Protein AF-A0A4R5L846-F1 (afdb_monomer_lite)

Foldseek 3Di:
DVVLLVVLVVLLLVLQLVLLLCQLQVNNQLSVLSNVLSVQLVVLSVQCVVVVDDPVSVVSNVVSVVCSVVSNVPRPPDDDNVSNPVSNVVCVVVVRDSPPRPDQDQLVVDDPPHPCSVVSVVVVD

Radius of gyration: 17.34 Å; chains: 1; bounding box: 32×32×49 Å

Sequence (125 aa):
MKGLNRQATGIALGLCRDAYGNLLSGQEARAFGYLRNAVQLLAALEESAESKGDIRAEKALEAALKEALEGADNLEPAFDHSLMAAARAKYEAMGITAKGVLPSIDPNDLPEDHPLRQIVADLTK

pLDDT: mean 87.72, std 9.98, range [53.34, 97.62]

Secondary structure (DSSP, 8-state):
-HHHHHHHHHHHHHHHHHHHHHHHTT-HHHHHHHHHHHHHHHHHHHHHHHTTS-HHHHHHHHHHHHHHHHHHHTPSSPP-GGGHHHHHHHHHTTT--STTTSPPPPGGGS-TT-THHHHHHHH--

Organism: NCBI:txid2546446

Structure (mmCIF, N/CA/C/O backbone):
data_AF-A0A4R5L846-F1
#
_entry.id   AF-A0A4R5L846-F1
#
loop_
_atom_site.group_PDB
_atom_site.id
_atom_site.type_symbol
_atom_site.label_atom_id
_atom_site.label_alt_id
_atom_site.label_comp_id
_atom_site.label_asym_id
_atom_site.label_entity_id
_atom_site.label_seq_id
_atom_site.pdbx_PDB_ins_code
_atom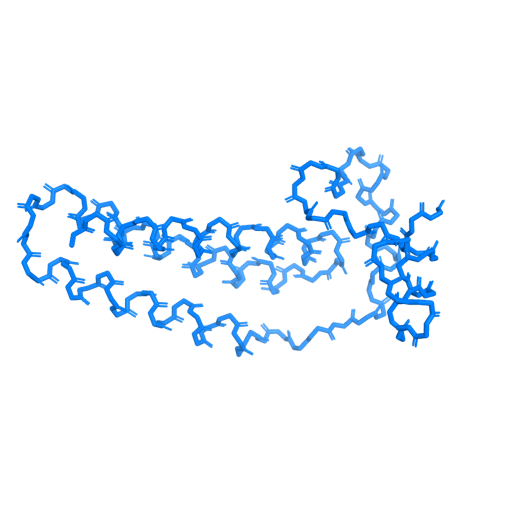_site.Cartn_x
_atom_site.Cartn_y
_atom_site.Cartn_z
_atom_site.occupancy
_atom_site.B_iso_or_equiv
_atom_site.auth_seq_id
_atom_site.auth_comp_id
_atom_site.auth_asym_id
_atom_site.auth_atom_id
_atom_site.pdbx_PDB_model_num
ATOM 1 N N . MET A 1 1 ? -17.095 1.888 15.010 1.00 58.19 1 MET A N 1
ATOM 2 C CA . MET A 1 1 ? -16.824 0.447 14.801 1.00 58.19 1 MET A CA 1
ATOM 3 C C . MET A 1 1 ? -16.822 0.022 13.331 1.00 58.19 1 MET A C 1
ATOM 5 O O . MET A 1 1 ? -15.763 0.092 12.731 1.00 58.19 1 MET A O 1
ATOM 9 N N . LYS A 1 2 ? -17.949 -0.334 12.679 1.00 64.62 2 LYS A N 1
ATOM 10 C CA . LYS A 1 2 ? -17.921 -0.852 11.279 1.00 64.62 2 LYS A CA 1
ATOM 11 C C . LYS A 1 2 ? -17.290 0.093 10.238 1.00 64.62 2 LYS A C 1
ATOM 13 O O . LYS A 1 2 ? -16.768 -0.382 9.235 1.00 64.62 2 LYS A O 1
ATOM 18 N N . GLY A 1 3 ? -17.357 1.409 10.459 1.00 83.94 3 GLY A N 1
ATOM 19 C CA . GLY A 1 3 ? -16.761 2.412 9.567 1.00 83.94 3 GLY A CA 1
ATOM 20 C C . GLY A 1 3 ? -15.231 2.409 9.587 1.00 83.94 3 GLY A C 1
ATOM 21 O O . GLY A 1 3 ? -14.623 2.356 8.523 1.00 83.94 3 GLY A O 1
ATOM 22 N N . LEU A 1 4 ? -14.628 2.381 10.781 1.00 88.25 4 LEU A N 1
ATOM 23 C CA . LEU A 1 4 ? -13.174 2.417 10.961 1.00 88.25 4 LEU A CA 1
ATOM 24 C C . LEU A 1 4 ? -12.508 1.167 10.372 1.00 88.25 4 LEU A C 1
ATOM 26 O O . LEU A 1 4 ? -11.596 1.281 9.563 1.00 88.25 4 LEU A O 1
ATOM 30 N N . ASN A 1 5 ? -13.040 -0.023 10.669 1.00 88.94 5 ASN A N 1
ATOM 31 C CA . ASN A 1 5 ? -12.496 -1.277 10.138 1.00 88.94 5 ASN A CA 1
ATOM 32 C C . ASN A 1 5 ? -12.585 -1.337 8.606 1.00 88.94 5 ASN A C 1
ATOM 34 O O . ASN A 1 5 ? -11.654 -1.787 7.936 1.00 88.94 5 ASN A O 1
ATOM 38 N N . ARG A 1 6 ? -13.689 -0.840 8.029 1.00 90.38 6 ARG A N 1
ATOM 39 C CA . ARG A 1 6 ? -13.842 -0.732 6.572 1.00 90.38 6 ARG A CA 1
ATOM 40 C C . ARG A 1 6 ? -12.825 0.241 5.977 1.00 90.38 6 ARG A C 1
ATOM 42 O O . ARG A 1 6 ? -12.240 -0.068 4.943 1.00 90.38 6 ARG A O 1
ATOM 49 N N . GLN A 1 7 ? -12.622 1.392 6.613 1.00 92.81 7 GLN A N 1
ATOM 50 C CA . GLN A 1 7 ? -11.642 2.379 6.170 1.00 92.81 7 GLN A CA 1
ATOM 51 C C . GLN A 1 7 ? -10.221 1.805 6.213 1.00 92.81 7 GLN A C 1
ATOM 53 O O . GLN A 1 7 ? -9.520 1.867 5.208 1.00 92.81 7 GLN A O 1
ATOM 58 N N . ALA A 1 8 ? -9.833 1.178 7.325 1.00 93.62 8 ALA A N 1
ATOM 59 C CA . ALA A 1 8 ? -8.538 0.524 7.480 1.00 93.62 8 ALA A CA 1
ATOM 60 C C . ALA A 1 8 ? -8.316 -0.571 6.425 1.00 93.62 8 ALA A C 1
ATOM 62 O O . ALA A 1 8 ? -7.258 -0.621 5.807 1.00 93.62 8 ALA A O 1
ATOM 63 N N . THR A 1 9 ? -9.339 -1.385 6.139 1.00 94.69 9 THR A N 1
ATOM 64 C CA . THR A 1 9 ? -9.286 -2.390 5.061 1.00 94.69 9 THR A CA 1
ATOM 65 C C . THR A 1 9 ? -9.036 -1.737 3.698 1.00 94.69 9 THR A C 1
ATOM 67 O O . THR A 1 9 ? -8.206 -2.208 2.924 1.00 94.69 9 THR A O 1
ATOM 70 N N . GLY A 1 10 ? -9.746 -0.644 3.397 1.00 93.69 10 GLY A N 1
ATOM 71 C CA . GLY A 1 10 ? -9.581 0.093 2.143 1.00 93.69 10 GLY A CA 1
ATOM 72 C C . GLY A 1 10 ? -8.185 0.698 1.993 1.00 93.69 10 GLY A C 1
ATOM 73 O O . GLY A 1 10 ? -7.586 0.581 0.927 1.00 93.69 10 GLY A O 1
ATOM 74 N N . ILE A 1 11 ? -7.650 1.283 3.067 1.00 94.88 11 ILE A N 1
ATOM 75 C CA . ILE A 1 11 ? -6.295 1.847 3.090 1.00 94.88 11 ILE A CA 1
ATOM 76 C C . ILE A 1 11 ? -5.251 0.740 2.940 1.00 94.88 11 ILE A C 1
ATOM 78 O O . ILE A 1 11 ? -4.384 0.855 2.084 1.00 94.88 11 ILE A O 1
ATOM 82 N N . ALA A 1 12 ? -5.359 -0.359 3.690 1.00 96.00 12 ALA A N 1
ATOM 83 C CA . ALA A 1 12 ? -4.440 -1.489 3.566 1.00 96.00 12 ALA A CA 1
ATOM 84 C C . ALA A 1 12 ? -4.421 -2.056 2.136 1.00 96.00 12 ALA A C 1
ATOM 86 O O . ALA A 1 12 ? -3.353 -2.326 1.592 1.00 96.00 12 ALA A O 1
ATOM 87 N N . LEU A 1 13 ? -5.589 -2.173 1.490 1.00 94.94 13 LEU A N 1
ATOM 88 C CA . LEU A 1 13 ? -5.672 -2.574 0.085 1.00 94.94 13 LEU A CA 1
ATOM 89 C C . LEU A 1 13 ? -4.991 -1.561 -0.848 1.00 94.94 13 LEU A C 1
ATOM 91 O O . LEU A 1 13 ? -4.311 -1.971 -1.788 1.00 94.94 13 LEU A O 1
ATOM 95 N N . GLY A 1 14 ? -5.162 -0.260 -0.596 1.00 93.62 14 GLY A N 1
ATOM 96 C CA . GLY A 1 14 ? -4.460 0.809 -1.310 1.00 93.62 14 GLY A CA 1
ATOM 97 C C . GLY A 1 14 ? -2.942 0.673 -1.198 1.00 93.62 14 GLY A C 1
ATOM 98 O O . GLY A 1 14 ? -2.269 0.559 -2.215 1.00 93.62 14 GLY A O 1
ATOM 99 N N . LEU A 1 15 ? -2.422 0.530 0.023 1.00 95.94 15 LEU A N 1
ATOM 100 C CA . LEU A 1 15 ? -0.992 0.345 0.286 1.00 95.94 15 LEU A CA 1
ATOM 101 C C . LEU A 1 15 ? -0.435 -0.908 -0.409 1.00 95.94 15 LEU A C 1
ATOM 103 O O . LEU A 1 15 ? 0.646 -0.865 -0.988 1.00 95.94 15 LEU A O 1
ATOM 107 N N . CYS A 1 16 ? -1.173 -2.022 -0.421 1.00 96.38 16 CYS A N 1
ATOM 108 C CA . CYS A 1 16 ? -0.769 -3.221 -1.163 1.00 96.38 16 CYS A CA 1
ATOM 109 C C . CYS A 1 16 ? -0.708 -2.985 -2.682 1.00 96.38 16 CYS A C 1
ATOM 111 O O . CYS A 1 16 ? 0.177 -3.520 -3.353 1.00 96.38 16 CYS A O 1
ATOM 113 N N . ARG A 1 17 ? -1.624 -2.183 -3.240 1.00 94.81 17 ARG A N 1
ATOM 114 C CA . ARG A 1 17 ? -1.578 -1.786 -4.656 1.00 94.81 17 ARG A CA 1
ATOM 115 C C . ARG A 1 17 ? -0.387 -0.880 -4.934 1.00 94.81 17 ARG A C 1
ATOM 117 O O . ARG A 1 17 ? 0.331 -1.125 -5.899 1.00 94.81 17 ARG A O 1
ATOM 124 N N . ASP A 1 18 ? -0.129 0.098 -4.076 1.00 93.94 18 ASP A N 1
ATOM 125 C CA . ASP A 1 18 ? 1.026 0.983 -4.215 1.00 93.94 18 ASP A CA 1
ATOM 126 C C . ASP A 1 18 ? 2.333 0.197 -4.122 1.00 93.94 18 ASP A C 1
ATOM 128 O O . ASP A 1 18 ? 3.230 0.391 -4.943 1.00 93.94 18 ASP A O 1
ATOM 132 N N . ALA A 1 19 ? 2.420 -0.766 -3.202 1.00 95.94 19 ALA A N 1
ATOM 133 C CA . ALA A 1 19 ? 3.545 -1.684 -3.125 1.00 95.94 19 ALA A CA 1
ATOM 134 C C . ALA A 1 19 ? 3.750 -2.450 -4.435 1.00 95.94 19 ALA A C 1
ATOM 136 O O . ALA A 1 19 ? 4.863 -2.508 -4.956 1.00 95.94 19 ALA A O 1
ATOM 137 N N . TYR A 1 20 ? 2.672 -3.001 -4.993 1.00 94.62 20 TYR A N 1
ATOM 138 C CA . TYR A 1 20 ? 2.719 -3.728 -6.255 1.00 94.62 20 TYR A CA 1
ATOM 139 C C . TYR A 1 20 ? 3.175 -2.836 -7.420 1.00 94.62 20 TYR A C 1
ATOM 141 O O . TYR A 1 20 ? 4.045 -3.228 -8.196 1.00 94.62 20 TYR A O 1
ATOM 149 N N . GLY A 1 21 ? 2.648 -1.613 -7.521 1.00 92.88 21 GLY A N 1
ATOM 150 C CA . GLY A 1 21 ? 3.049 -0.648 -8.547 1.00 92.88 21 GLY A CA 1
ATOM 151 C C . GLY A 1 21 ? 4.505 -0.199 -8.417 1.00 92.88 21 GLY A C 1
ATOM 152 O O . GLY A 1 21 ? 5.219 -0.119 -9.418 1.00 92.88 21 GLY A O 1
ATOM 153 N N . ASN A 1 22 ? 4.975 0.025 -7.188 1.00 94.38 22 ASN A N 1
ATOM 154 C CA . ASN A 1 22 ? 6.374 0.348 -6.917 1.00 94.38 22 ASN A CA 1
ATOM 155 C C . ASN A 1 22 ? 7.289 -0.828 -7.283 1.00 94.38 22 ASN A C 1
ATOM 157 O O . ASN A 1 22 ? 8.303 -0.617 -7.942 1.00 94.38 22 ASN A O 1
ATOM 161 N N . LEU A 1 23 ? 6.903 -2.066 -6.961 1.00 94.69 23 LEU A N 1
ATOM 162 C CA . LEU A 1 23 ? 7.661 -3.252 -7.356 1.00 94.69 23 LEU A CA 1
ATOM 163 C C . LEU A 1 23 ? 7.783 -3.350 -8.882 1.00 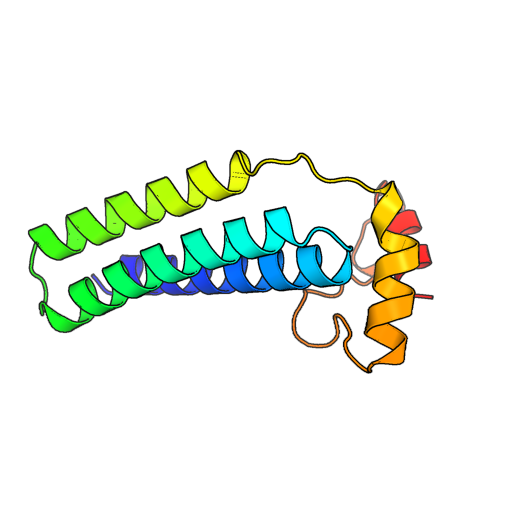94.69 23 LEU A C 1
ATOM 165 O O . LEU A 1 23 ? 8.893 -3.461 -9.393 1.00 94.69 23 LEU A O 1
ATOM 169 N N . LEU A 1 24 ? 6.666 -3.221 -9.608 1.00 92.88 24 LEU A N 1
ATOM 170 C CA . LEU A 1 24 ? 6.657 -3.216 -11.078 1.00 92.88 24 LEU A CA 1
ATOM 171 C C . LEU A 1 24 ? 7.503 -2.091 -11.691 1.00 92.88 24 LEU A C 1
ATOM 173 O O . LEU A 1 24 ? 7.973 -2.220 -12.819 1.00 92.88 24 LEU A O 1
ATOM 177 N N . SER A 1 25 ? 7.710 -1.009 -10.943 1.00 91.19 25 SER A N 1
ATOM 178 C CA . SER A 1 25 ? 8.485 0.163 -11.355 1.00 91.19 25 SER A CA 1
ATOM 179 C C . SER A 1 25 ? 9.958 0.110 -10.928 1.00 91.19 25 SER A C 1
ATOM 181 O O . SER A 1 25 ? 10.679 1.077 -11.158 1.00 91.19 25 SER A O 1
ATOM 183 N N . GLY A 1 26 ? 10.411 -0.986 -10.304 1.00 93.06 26 GLY A N 1
ATOM 184 C CA . GLY A 1 26 ? 11.796 -1.135 -9.831 1.00 93.06 26 GLY A CA 1
ATOM 185 C C . GLY A 1 26 ? 12.101 -0.324 -8.573 1.00 93.06 26 GLY A C 1
ATOM 186 O O . GLY A 1 26 ? 13.231 0.095 -8.363 1.00 93.06 26 GLY A O 1
ATOM 187 N N . GLN A 1 27 ? 11.073 -0.043 -7.773 1.00 94.88 27 GLN A N 1
ATOM 188 C CA . GLN A 1 27 ? 11.150 0.718 -6.531 1.00 94.88 27 GLN A CA 1
ATOM 189 C C . GLN A 1 27 ? 11.019 -0.221 -5.327 1.00 94.88 27 GLN A C 1
ATOM 191 O O . GLN A 1 27 ? 10.149 -0.034 -4.475 1.00 94.88 27 GLN A O 1
ATOM 196 N N . GLU A 1 28 ? 11.842 -1.272 -5.256 1.00 95.06 28 GLU A N 1
ATOM 197 C CA . GLU A 1 28 ? 11.710 -2.335 -4.250 1.00 95.06 28 GLU A CA 1
ATOM 198 C C . GLU A 1 28 ? 11.689 -1.788 -2.814 1.00 95.06 28 GLU A C 1
ATOM 200 O O . GLU A 1 28 ? 10.858 -2.201 -2.006 1.00 95.06 28 GLU A O 1
ATOM 205 N N . ALA A 1 29 ? 12.553 -0.818 -2.497 1.00 94.81 29 ALA A N 1
ATOM 206 C CA . ALA A 1 29 ? 12.601 -0.202 -1.169 1.00 94.81 29 ALA A CA 1
ATOM 207 C C . ALA A 1 29 ? 11.273 0.482 -0.799 1.00 94.81 29 ALA A C 1
ATOM 209 O O . ALA A 1 29 ? 10.741 0.258 0.291 1.00 94.81 29 ALA A O 1
ATOM 210 N N . ARG A 1 30 ? 10.688 1.245 -1.734 1.00 95.88 30 ARG A N 1
ATOM 211 C CA . ARG A 1 30 ? 9.371 1.870 -1.545 1.00 95.88 30 ARG A CA 1
ATOM 212 C C . ARG A 1 30 ? 8.276 0.816 -1.422 1.00 95.88 30 ARG A C 1
ATOM 214 O O . ARG A 1 30 ? 7.424 0.925 -0.545 1.00 95.88 30 ARG A O 1
ATOM 221 N N . ALA A 1 31 ? 8.319 -0.228 -2.253 1.00 96.25 31 ALA A N 1
ATOM 222 C CA . ALA A 1 31 ? 7.356 -1.323 -2.206 1.00 96.25 31 ALA A CA 1
ATOM 223 C C . ALA A 1 31 ? 7.330 -2.006 -0.830 1.00 96.25 31 ALA A C 1
ATOM 225 O O . ALA A 1 31 ? 6.258 -2.214 -0.263 1.00 96.25 31 ALA A O 1
ATOM 226 N N . PHE A 1 32 ? 8.501 -2.284 -0.249 1.00 96.62 32 PHE A N 1
ATOM 227 C CA . PHE A 1 32 ? 8.592 -2.819 1.109 1.00 96.62 32 PHE A CA 1
ATOM 228 C C . PHE A 1 32 ? 8.093 -1.840 2.172 1.00 96.62 32 PHE A C 1
ATOM 230 O O . PHE A 1 32 ? 7.462 -2.273 3.134 1.00 96.62 32 PHE A O 1
ATOM 237 N N . GLY A 1 33 ? 8.319 -0.538 1.994 1.00 96.19 33 GLY A N 1
ATOM 238 C CA . GLY A 1 33 ? 7.763 0.495 2.868 1.00 96.19 33 GLY A CA 1
ATOM 239 C C . GLY A 1 33 ? 6.231 0.479 2.904 1.00 96.19 33 GLY A C 1
ATOM 240 O O . GLY A 1 33 ? 5.639 0.404 3.980 1.00 96.19 33 GLY A O 1
ATOM 241 N N . TYR A 1 34 ? 5.587 0.442 1.734 1.00 97.00 34 TYR A N 1
ATOM 242 C CA . TYR A 1 34 ? 4.131 0.311 1.634 1.00 97.00 34 TYR A CA 1
ATOM 243 C C . TYR A 1 34 ? 3.618 -0.996 2.259 1.00 97.00 34 TYR A C 1
ATOM 245 O O . TYR A 1 34 ? 2.649 -0.969 3.020 1.00 97.00 34 TYR A O 1
ATOM 253 N N . LEU A 1 35 ? 4.283 -2.133 2.005 1.00 97.62 35 LEU A N 1
ATOM 254 C CA . LEU A 1 35 ? 3.907 -3.418 2.612 1.00 97.62 35 LEU A CA 1
ATOM 255 C C . LEU A 1 35 ? 4.043 -3.400 4.134 1.00 97.62 35 LEU A C 1
ATOM 257 O O . LEU A 1 35 ? 3.163 -3.909 4.822 1.00 97.62 35 LEU A O 1
ATOM 261 N N . ARG A 1 36 ? 5.111 -2.802 4.674 1.00 96.75 36 ARG A N 1
ATOM 262 C CA . ARG A 1 36 ? 5.293 -2.656 6.122 1.00 96.75 36 ARG A CA 1
ATOM 263 C C . ARG A 1 36 ? 4.116 -1.901 6.740 1.00 96.75 36 ARG A C 1
ATOM 265 O O . ARG A 1 36 ? 3.535 -2.395 7.705 1.00 96.75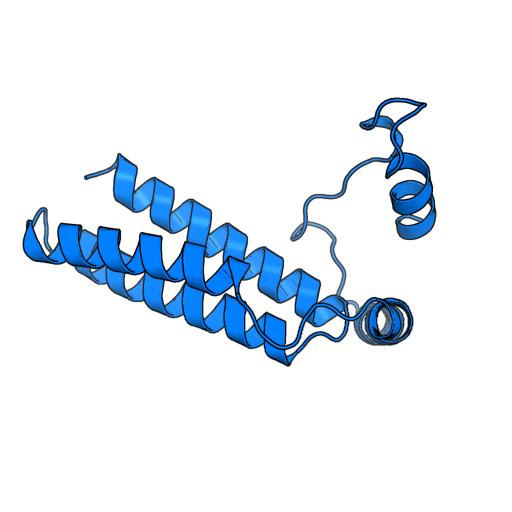 36 ARG A O 1
ATOM 272 N N . ASN A 1 37 ? 3.744 -0.757 6.166 1.00 96.38 37 ASN A N 1
ATOM 273 C CA . ASN A 1 37 ? 2.625 0.049 6.658 1.00 96.38 37 ASN A CA 1
ATOM 274 C C . ASN A 1 37 ? 1.299 -0.725 6.559 1.00 96.38 37 ASN A C 1
ATOM 276 O O . ASN A 1 37 ? 0.501 -0.712 7.496 1.00 96.38 37 ASN A O 1
ATOM 280 N N . ALA A 1 38 ? 1.085 -1.461 5.461 1.00 97.06 38 ALA A N 1
ATOM 281 C CA . ALA A 1 38 ? -0.096 -2.304 5.284 1.00 97.06 38 ALA A CA 1
ATOM 282 C C . ALA A 1 38 ? -0.182 -3.406 6.352 1.00 97.06 38 ALA A C 1
ATOM 284 O O . ALA A 1 38 ? -1.237 -3.596 6.951 1.00 97.06 38 ALA A O 1
ATOM 285 N N . VAL A 1 39 ? 0.925 -4.104 6.627 1.00 97.06 39 VAL A N 1
ATOM 286 C CA . VAL A 1 39 ? 0.987 -5.170 7.640 1.00 97.06 39 VAL A CA 1
ATOM 287 C C . VAL A 1 39 ? 0.700 -4.621 9.037 1.00 97.06 39 VAL A C 1
ATOM 289 O O . VAL A 1 39 ? -0.084 -5.220 9.769 1.00 97.06 39 VAL A O 1
ATOM 292 N N . GLN A 1 40 ? 1.278 -3.473 9.401 1.00 96.06 40 GLN A N 1
ATOM 293 C CA . GLN A 1 40 ? 1.023 -2.841 10.702 1.00 96.06 40 GLN A CA 1
ATOM 294 C C . GLN A 1 40 ? -0.451 -2.449 10.867 1.00 96.06 40 GLN A C 1
ATOM 296 O O . GLN A 1 40 ? -1.051 -2.723 11.906 1.00 96.06 40 GLN A O 1
ATOM 301 N N . LEU A 1 41 ? -1.055 -1.870 9.826 1.00 97.12 41 LEU A N 1
ATOM 302 C CA . LEU A 1 41 ? -2.469 -1.509 9.839 1.00 97.12 41 LEU A CA 1
ATOM 303 C C . LEU A 1 41 ? -3.382 -2.740 9.924 1.00 97.12 41 LEU A C 1
ATOM 305 O O . LEU A 1 41 ? -4.364 -2.724 10.663 1.00 97.12 41 LEU A O 1
ATOM 309 N N . LEU A 1 42 ? -3.064 -3.809 9.188 1.00 96.81 42 LEU A N 1
ATOM 310 C CA . LEU A 1 42 ? -3.830 -5.057 9.216 1.00 96.81 42 LEU A CA 1
ATOM 311 C C . LEU A 1 42 ? -3.750 -5.754 10.579 1.00 96.81 42 LEU A C 1
ATOM 313 O O . LEU A 1 42 ? -4.770 -6.250 11.045 1.00 96.81 42 LEU A O 1
ATOM 317 N N . ALA A 1 43 ? -2.592 -5.733 11.241 1.00 96.31 43 ALA A N 1
ATOM 318 C CA . ALA A 1 43 ? -2.447 -6.280 12.589 1.00 96.31 43 ALA A CA 1
ATOM 319 C C . ALA A 1 43 ? -3.318 -5.521 13.609 1.00 96.31 43 ALA A C 1
ATOM 321 O O . ALA A 1 43 ? -4.061 -6.134 14.372 1.00 96.31 43 ALA A O 1
ATOM 322 N N . ALA A 1 44 ? -3.304 -4.183 13.574 1.00 95.25 44 ALA A N 1
ATOM 323 C CA . ALA A 1 44 ? -4.166 -3.371 14.438 1.00 95.25 44 ALA A CA 1
ATOM 324 C C . ALA A 1 44 ? -5.663 -3.560 14.115 1.00 95.25 44 ALA A C 1
ATOM 326 O O . ALA A 1 44 ? -6.520 -3.514 15.001 1.00 95.25 44 ALA A O 1
ATOM 327 N N . LEU A 1 45 ? -5.992 -3.782 12.838 1.00 94.69 45 LEU A N 1
ATOM 328 C CA . LEU A 1 45 ? -7.352 -4.070 12.391 1.00 94.69 45 LEU A CA 1
ATOM 329 C C . LEU A 1 45 ? -7.854 -5.413 12.931 1.00 94.69 45 LEU A C 1
ATOM 331 O O . LEU A 1 45 ? -9.002 -5.491 13.369 1.00 94.69 45 LEU A O 1
ATOM 335 N N . GLU A 1 46 ? -7.016 -6.448 12.887 1.00 94.44 46 GLU A N 1
ATOM 336 C CA . GLU A 1 46 ? -7.316 -7.776 13.426 1.00 94.44 46 GLU A CA 1
ATOM 337 C C . GLU A 1 46 ? -7.597 -7.694 14.931 1.00 94.44 46 GLU A C 1
ATOM 339 O O . GLU A 1 46 ? -8.681 -8.078 15.372 1.00 94.44 46 GLU A O 1
ATOM 344 N N . GLU A 1 47 ? -6.709 -7.052 15.698 1.00 93.19 47 GLU A N 1
ATOM 345 C CA . GLU A 1 47 ? -6.888 -6.849 17.141 1.00 93.19 47 GLU A CA 1
ATOM 346 C C . GLU A 1 47 ? -8.182 -6.077 17.461 1.00 93.19 47 GLU A C 1
ATOM 348 O O . GLU A 1 47 ? -8.979 -6.477 18.318 1.00 93.19 47 GLU A O 1
ATOM 353 N N . SER A 1 48 ? -8.459 -4.996 16.723 1.00 92.56 48 SER A N 1
ATOM 354 C CA . SER A 1 48 ? -9.703 -4.237 16.878 1.00 92.56 48 SER A CA 1
ATOM 355 C C . SER A 1 48 ? -10.941 -5.085 16.566 1.00 92.56 48 SER A C 1
ATOM 357 O O . SER A 1 48 ? -11.926 -5.025 17.307 1.00 92.56 48 SER A O 1
ATOM 359 N N . ALA A 1 49 ? -10.906 -5.909 15.514 1.00 90.69 49 ALA A N 1
ATOM 360 C CA . ALA A 1 49 ? -12.021 -6.773 15.134 1.00 90.69 49 ALA A CA 1
ATOM 361 C C . ALA A 1 49 ? -12.309 -7.865 16.179 1.00 90.69 49 ALA A C 1
ATOM 363 O O . ALA A 1 49 ? -13.478 -8.152 16.456 1.00 90.69 49 ALA A O 1
ATOM 364 N N . GLU A 1 50 ? -11.272 -8.442 16.785 1.00 92.38 50 GLU A N 1
ATOM 365 C CA . GLU A 1 50 ? -11.398 -9.497 17.795 1.00 92.38 50 GLU A CA 1
ATOM 366 C C . GLU A 1 50 ? -11.834 -8.972 19.170 1.00 92.38 50 GLU A C 1
ATOM 368 O O . GLU A 1 50 ? -12.528 -9.668 19.916 1.00 92.38 50 GLU A O 1
ATOM 373 N N . SER A 1 51 ? -11.505 -7.717 19.486 1.00 88.62 51 SER A N 1
ATOM 374 C CA . SER A 1 51 ? -11.758 -7.104 20.797 1.00 88.62 51 SER A CA 1
ATOM 375 C C . SER A 1 51 ? -13.232 -6.795 21.124 1.00 88.62 51 SER A C 1
ATOM 377 O O . SER A 1 51 ? -13.541 -6.367 22.235 1.00 88.62 51 SER A O 1
ATOM 379 N N . LYS A 1 52 ? -14.172 -7.017 20.189 1.00 83.88 52 LYS A N 1
ATOM 380 C CA . LYS A 1 52 ? -15.629 -6.800 20.363 1.00 83.88 52 LYS A CA 1
ATOM 381 C C . LYS A 1 52 ? -16.017 -5.394 20.870 1.00 83.88 52 LYS A C 1
ATOM 383 O O . LYS A 1 52 ? -17.024 -5.252 21.564 1.00 83.88 52 LYS A O 1
ATOM 388 N N . GLY A 1 53 ? -15.271 -4.361 20.471 1.00 78.44 53 GLY A N 1
ATOM 389 C CA . GLY A 1 53 ? -15.549 -2.960 20.823 1.00 78.44 53 GLY A CA 1
ATOM 390 C C . GLY A 1 53 ? -14.747 -2.433 22.015 1.00 78.44 53 GLY A C 1
ATOM 391 O O . GLY A 1 53 ? -15.209 -1.528 22.712 1.00 78.44 53 GLY A O 1
ATOM 392 N N . ASP A 1 54 ? -13.566 -3.002 22.281 1.00 90.25 54 ASP A N 1
ATOM 393 C CA . ASP A 1 54 ? -12.621 -2.411 23.227 1.00 90.25 54 ASP A CA 1
ATOM 394 C C . ASP A 1 54 ? -12.100 -1.073 22.680 1.00 90.25 54 ASP A C 1
ATOM 396 O O . ASP A 1 54 ? -11.410 -1.002 21.660 1.00 90.25 54 ASP A O 1
ATOM 400 N N . ILE A 1 55 ? -12.391 0.003 23.410 1.00 89.94 55 ILE A N 1
ATOM 401 C CA . ILE A 1 55 ? -11.988 1.372 23.073 1.00 89.94 55 ILE A CA 1
ATOM 402 C C . ILE A 1 55 ? -10.462 1.499 22.930 1.00 89.94 55 ILE A C 1
ATOM 404 O O . ILE A 1 55 ? -9.983 2.328 22.156 1.00 89.94 55 ILE A O 1
ATOM 408 N N . ARG A 1 56 ? -9.670 0.716 23.674 1.00 92.44 56 ARG A N 1
ATOM 409 C CA . ARG A 1 56 ? -8.204 0.749 23.566 1.00 92.44 56 ARG A CA 1
ATOM 410 C C . ARG A 1 56 ? -7.739 0.206 22.220 1.00 92.44 56 ARG A C 1
ATOM 412 O O . ARG A 1 56 ? -6.905 0.847 21.586 1.00 92.44 56 ARG A O 1
ATOM 419 N N . ALA A 1 57 ? -8.312 -0.910 21.776 1.00 92.31 57 ALA A N 1
ATOM 420 C CA . ALA A 1 57 ? -8.002 -1.502 20.478 1.00 92.31 57 ALA A CA 1
ATOM 421 C C . ALA A 1 57 ? -8.472 -0.600 19.323 1.00 92.31 57 ALA A C 1
ATOM 423 O O . ALA A 1 57 ? -7.773 -0.443 18.327 1.00 92.31 57 ALA A O 1
ATOM 424 N N . GLU A 1 58 ? -9.614 0.079 19.476 1.00 91.06 58 GLU A N 1
ATOM 425 C CA . GLU A 1 58 ? -10.072 1.076 18.497 1.00 91.06 58 GLU A CA 1
ATOM 426 C C . GLU A 1 58 ? -9.110 2.264 18.375 1.00 91.06 58 GLU A C 1
ATOM 428 O O . GLU A 1 58 ? -8.754 2.654 17.265 1.00 91.06 58 GLU A O 1
ATOM 433 N N . LYS A 1 59 ? -8.624 2.806 19.498 1.00 93.88 59 LYS A N 1
ATOM 434 C CA . LYS A 1 59 ? -7.626 3.888 19.480 1.00 93.88 59 LYS A CA 1
ATOM 435 C C . LYS A 1 59 ? -6.295 3.451 18.875 1.00 93.88 59 LYS A C 1
ATOM 437 O O . LYS A 1 59 ? -5.652 4.246 18.194 1.00 93.88 59 LYS A O 1
ATOM 442 N N . ALA A 1 60 ? -5.881 2.208 19.117 1.00 94.50 60 ALA A N 1
ATOM 443 C CA . ALA A 1 60 ? -4.693 1.643 18.487 1.00 94.50 60 ALA A CA 1
ATOM 444 C C . ALA A 1 60 ? -4.866 1.554 16.961 1.00 94.50 60 ALA A C 1
ATOM 446 O O . ALA A 1 60 ? -3.963 1.945 16.223 1.00 94.50 60 ALA A O 1
ATOM 447 N N . LEU A 1 61 ? -6.046 1.140 16.484 1.00 95.69 61 LEU A N 1
ATOM 448 C CA . LEU A 1 61 ? -6.370 1.133 15.057 1.00 95.69 61 LEU A CA 1
ATOM 449 C C . LEU A 1 61 ? -6.380 2.544 14.450 1.00 95.69 61 LEU A C 1
ATOM 451 O O . LEU A 1 61 ? -5.842 2.740 13.364 1.00 95.69 61 LEU A O 1
ATOM 455 N N . GLU A 1 62 ? -6.948 3.540 15.135 1.00 95.50 62 GLU A N 1
ATOM 456 C CA . GLU A 1 62 ? -6.908 4.938 14.677 1.00 95.50 62 GLU A CA 1
ATOM 457 C C . GLU A 1 62 ? -5.470 5.467 14.560 1.00 95.50 62 GLU A C 1
ATOM 459 O O . GLU A 1 62 ? -5.131 6.116 13.567 1.00 95.50 62 GLU A O 1
ATOM 464 N N . ALA A 1 63 ? -4.615 5.161 15.540 1.00 95.75 63 ALA A N 1
ATOM 465 C CA . ALA A 1 63 ? -3.205 5.539 15.512 1.00 95.75 63 ALA A CA 1
ATOM 466 C C . ALA A 1 63 ? -2.462 4.857 14.354 1.00 95.75 63 ALA A C 1
ATOM 468 O O . ALA A 1 63 ? -1.809 5.541 13.568 1.00 95.75 63 ALA A O 1
ATOM 469 N N . ALA A 1 64 ? -2.636 3.542 14.186 1.00 96.31 64 ALA A N 1
ATOM 470 C CA . ALA A 1 64 ? -2.032 2.790 13.088 1.00 96.31 64 ALA A CA 1
ATOM 471 C C . ALA A 1 64 ? -2.494 3.298 11.714 1.00 96.31 64 ALA A C 1
ATOM 473 O O . ALA A 1 64 ? -1.703 3.367 10.777 1.00 96.31 64 ALA A O 1
ATOM 474 N N . LEU A 1 65 ? -3.763 3.694 11.583 1.00 95.38 65 LEU A N 1
ATOM 475 C CA . LEU A 1 65 ? -4.297 4.274 10.352 1.00 95.38 65 LEU A CA 1
ATOM 476 C C . LEU A 1 65 ? -3.622 5.608 10.027 1.00 95.38 65 LEU A C 1
ATOM 478 O O . LEU A 1 65 ? -3.235 5.834 8.882 1.00 95.38 65 LEU A O 1
ATOM 482 N N . LYS A 1 66 ? -3.458 6.475 11.030 1.00 95.00 66 LYS A N 1
ATOM 483 C CA . LYS A 1 66 ? -2.758 7.750 10.867 1.00 95.00 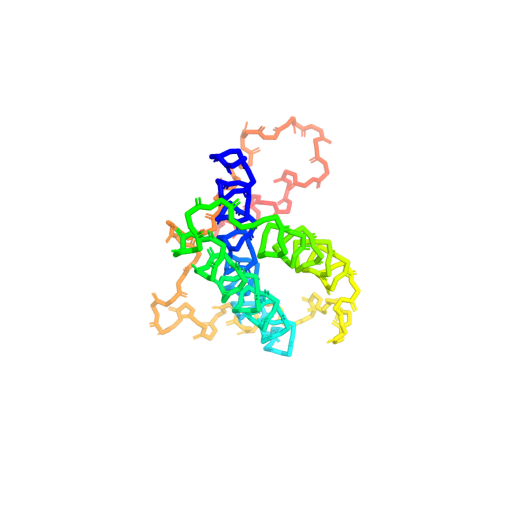66 LYS A CA 1
ATOM 484 C C . LYS A 1 66 ? -1.293 7.537 10.478 1.00 95.00 66 LYS A C 1
ATOM 486 O O . LYS A 1 66 ? -0.839 8.128 9.504 1.00 95.00 66 LYS A O 1
ATOM 491 N N . GLU A 1 67 ? -0.587 6.660 11.187 1.00 94.31 67 GLU A N 1
ATOM 492 C CA . GLU A 1 67 ? 0.811 6.327 10.895 1.00 94.31 67 GLU A CA 1
ATOM 493 C C . GLU A 1 67 ? 0.982 5.716 9.502 1.00 94.31 67 GLU A C 1
ATOM 495 O O . GLU A 1 67 ? 1.939 6.038 8.806 1.00 94.31 67 GLU A O 1
ATOM 500 N N . ALA A 1 68 ? 0.050 4.871 9.057 1.00 94.00 68 ALA A N 1
ATOM 501 C CA . ALA A 1 68 ? 0.109 4.269 7.730 1.00 94.00 68 ALA A CA 1
ATOM 502 C C . ALA A 1 68 ? -0.020 5.313 6.608 1.00 94.00 68 ALA A C 1
ATOM 504 O O . ALA A 1 68 ? 0.673 5.202 5.595 1.00 94.00 68 ALA A O 1
ATOM 505 N N . LEU A 1 69 ? -0.875 6.327 6.793 1.00 91.81 69 LEU A N 1
ATOM 506 C CA . LEU A 1 69 ? -1.034 7.438 5.850 1.00 91.81 69 LEU A CA 1
ATOM 507 C C . LEU A 1 69 ? 0.200 8.348 5.845 1.00 91.81 69 LEU A C 1
ATOM 509 O O . LEU A 1 69 ? 0.787 8.579 4.793 1.00 91.81 69 LEU A O 1
ATOM 513 N N . GLU A 1 70 ? 0.651 8.792 7.020 1.00 92.94 70 GLU A N 1
ATOM 514 C CA . GLU A 1 70 ? 1.849 9.637 7.140 1.00 92.94 70 GLU A CA 1
ATOM 515 C C . GLU A 1 70 ? 3.108 8.912 6.644 1.00 92.94 70 GLU A C 1
ATOM 517 O O . GLU A 1 70 ? 3.971 9.503 5.994 1.00 92.94 70 GLU A O 1
ATOM 522 N N . GLY A 1 71 ? 3.209 7.614 6.924 1.00 88.56 71 GLY A N 1
ATOM 523 C CA . GLY A 1 71 ? 4.308 6.771 6.484 1.00 88.56 71 GLY A CA 1
ATOM 524 C C . GLY A 1 71 ? 4.334 6.584 4.972 1.00 88.56 71 GLY A C 1
ATOM 525 O O . GLY A 1 71 ? 5.421 6.513 4.413 1.00 8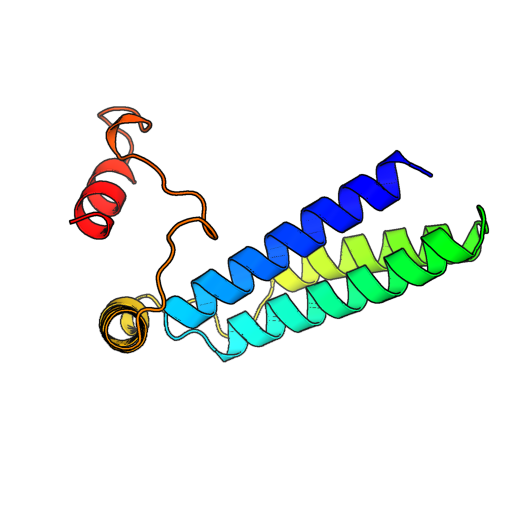8.56 71 GLY A O 1
ATOM 526 N N . ALA A 1 72 ? 3.173 6.515 4.312 1.00 86.56 72 ALA A N 1
ATOM 527 C CA . ALA A 1 72 ? 3.067 6.399 2.857 1.00 86.56 72 ALA A CA 1
ATOM 528 C C . ALA A 1 72 ? 3.530 7.672 2.129 1.00 86.56 72 ALA A C 1
ATOM 530 O O . ALA A 1 72 ? 4.233 7.574 1.120 1.00 86.56 72 ALA A O 1
ATOM 531 N N . ASP A 1 73 ? 3.184 8.846 2.663 1.00 85.88 73 ASP A N 1
ATOM 532 C CA . ASP A 1 73 ? 3.544 10.145 2.079 1.00 85.88 73 ASP A CA 1
ATOM 533 C C . ASP A 1 73 ? 5.048 10.442 2.175 1.00 85.88 73 ASP A C 1
ATOM 535 O O . ASP A 1 73 ? 5.608 11.125 1.318 1.00 85.88 73 ASP A O 1
ATOM 539 N N . ASN A 1 74 ? 5.719 9.893 3.191 1.00 88.62 74 ASN A N 1
ATOM 540 C CA . ASN A 1 74 ? 7.125 10.170 3.498 1.00 88.62 74 ASN A CA 1
ATOM 541 C C . ASN A 1 74 ? 8.057 8.984 3.203 1.00 88.62 74 ASN A C 1
ATOM 543 O O . ASN A 1 74 ? 9.113 8.848 3.824 1.00 88.62 74 ASN A O 1
ATOM 547 N N . LEU A 1 75 ? 7.666 8.085 2.292 1.00 91.00 75 LEU A N 1
ATOM 548 C CA . LEU A 1 75 ? 8.511 6.946 1.940 1.00 91.00 75 LEU A CA 1
ATOM 549 C C . LEU A 1 75 ? 9.797 7.392 1.250 1.00 91.00 75 LEU A C 1
ATOM 551 O O . LEU A 1 75 ? 9.763 7.996 0.177 1.00 91.00 75 LEU A O 1
ATOM 555 N N . GLU A 1 76 ? 10.912 6.965 1.833 1.00 89.31 76 GLU A N 1
ATOM 556 C CA . GLU A 1 76 ? 12.246 7.052 1.255 1.00 89.31 76 GLU A CA 1
ATOM 557 C C . GLU A 1 76 ? 12.693 5.680 0.712 1.00 89.31 76 GLU A C 1
ATOM 559 O O . GLU A 1 76 ? 12.364 4.644 1.303 1.00 89.31 76 GLU A O 1
ATOM 564 N N . PRO A 1 77 ? 13.462 5.634 -0.390 1.00 92.00 77 PRO A N 1
ATOM 565 C CA . PRO A 1 77 ? 13.880 6.773 -1.207 1.00 92.00 77 PRO A CA 1
ATOM 566 C C . PRO A 1 77 ? 12.709 7.395 -1.983 1.00 92.00 77 PRO A C 1
ATOM 568 O O . PRO A 1 77 ? 11.694 6.734 -2.237 1.00 92.00 77 PRO A O 1
ATOM 571 N N . ALA A 1 78 ? 12.858 8.656 -2.391 1.00 91.00 78 ALA A N 1
ATOM 572 C CA . ALA A 1 78 ? 11.961 9.295 -3.352 1.00 91.00 78 ALA A CA 1
ATOM 573 C C . ALA A 1 78 ? 11.791 8.448 -4.631 1.00 91.00 78 ALA A C 1
ATOM 575 O O . ALA A 1 78 ? 12.669 7.677 -5.018 1.00 91.00 78 ALA A O 1
ATOM 576 N N . PHE A 1 79 ? 10.636 8.582 -5.286 1.00 89.06 79 PHE A N 1
ATOM 577 C CA . PHE A 1 79 ? 10.319 7.808 -6.485 1.00 89.06 79 PHE A CA 1
ATOM 578 C C . PHE A 1 79 ? 11.248 8.171 -7.654 1.00 89.06 79 PHE A C 1
ATOM 580 O O . PHE A 1 79 ? 11.361 9.340 -8.020 1.00 89.06 79 PHE A O 1
ATOM 587 N N . ASP A 1 80 ? 11.870 7.164 -8.272 1.00 89.81 80 ASP A N 1
ATOM 588 C CA . ASP A 1 80 ? 12.798 7.346 -9.393 1.00 89.81 80 ASP A CA 1
ATOM 589 C C . ASP A 1 80 ? 12.196 6.865 -10.726 1.00 89.81 80 ASP A C 1
ATOM 591 O O . ASP A 1 80 ? 12.157 5.675 -11.052 1.00 89.81 80 ASP A O 1
ATOM 595 N N . HIS A 1 81 ? 11.764 7.815 -11.553 1.00 88.38 81 HIS A N 1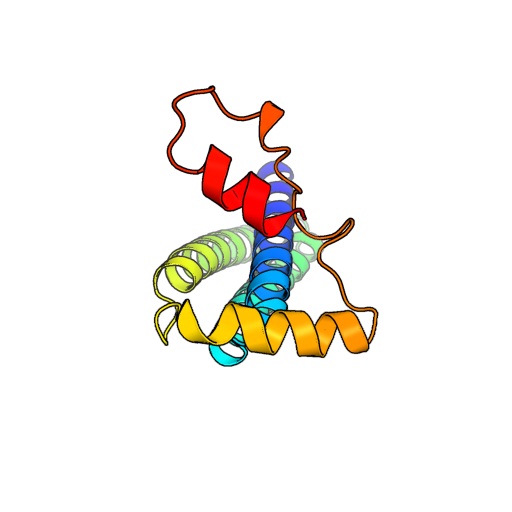
ATOM 596 C CA . HIS A 1 81 ? 11.189 7.522 -12.867 1.00 88.38 81 HIS A CA 1
ATOM 597 C C . HIS A 1 81 ? 12.153 6.799 -13.821 1.00 88.38 81 HIS A C 1
ATOM 599 O O . HIS A 1 81 ? 11.693 6.126 -14.745 1.00 88.38 81 HIS A O 1
ATOM 605 N N . SER A 1 82 ? 13.471 6.899 -13.614 1.00 89.31 82 SER A N 1
ATOM 606 C CA . SER A 1 82 ? 14.461 6.289 -14.507 1.00 89.31 82 SER A CA 1
ATOM 607 C C . SER A 1 82 ? 14.459 4.755 -14.456 1.00 89.31 82 SER A C 1
ATOM 609 O O . SER A 1 82 ? 14.832 4.105 -15.433 1.00 89.31 82 SER A O 1
ATOM 611 N N . LEU A 1 83 ? 13.968 4.163 -13.361 1.00 89.06 83 LEU A N 1
ATOM 612 C CA . LEU A 1 83 ? 13.943 2.709 -13.156 1.00 89.06 83 LEU A CA 1
ATOM 613 C C . LEU A 1 83 ? 12.765 2.019 -13.865 1.00 89.06 83 LEU A C 1
ATOM 615 O O . LEU A 1 83 ? 12.824 0.819 -14.153 1.00 89.06 83 LEU A O 1
ATOM 619 N N . MET A 1 84 ? 11.711 2.774 -14.196 1.00 87.69 84 MET A N 1
ATOM 620 C CA . MET A 1 84 ? 10.416 2.227 -14.613 1.00 87.69 84 MET A CA 1
ATOM 621 C C . MET A 1 84 ? 10.493 1.358 -15.870 1.00 87.69 84 MET A C 1
ATOM 623 O O . MET A 1 84 ? 9.962 0.250 -15.880 1.00 87.69 84 MET A O 1
ATOM 627 N N . ALA A 1 85 ? 11.137 1.843 -16.935 1.00 86.19 85 ALA A N 1
ATOM 628 C CA . ALA A 1 85 ? 11.134 1.158 -18.229 1.00 86.19 85 ALA A CA 1
ATOM 629 C C . ALA A 1 85 ? 11.830 -0.211 -18.155 1.00 86.19 85 ALA A C 1
ATOM 631 O O . ALA A 1 85 ? 11.296 -1.216 -18.626 1.00 86.19 85 ALA A O 1
ATOM 632 N N . ALA A 1 86 ? 13.001 -0.259 -17.511 1.00 89.31 86 ALA A N 1
ATOM 633 C CA . ALA A 1 86 ? 13.766 -1.490 -17.347 1.00 89.31 86 ALA A CA 1
ATOM 634 C C . ALA A 1 86 ? 13.050 -2.488 -16.424 1.00 89.31 86 ALA A C 1
ATOM 636 O O . ALA A 1 86 ? 12.978 -3.680 -16.732 1.00 89.31 86 ALA A O 1
ATOM 637 N N . ALA A 1 87 ? 12.490 -2.009 -15.309 1.00 91.00 87 ALA A N 1
ATOM 638 C CA . ALA A 1 87 ? 11.769 -2.855 -14.366 1.00 91.00 87 ALA A CA 1
ATOM 639 C C . ALA A 1 87 ? 10.488 -3.436 -14.972 1.00 91.00 87 ALA A C 1
ATOM 641 O O . ALA A 1 87 ? 10.242 -4.637 -14.855 1.00 91.00 87 ALA A O 1
ATOM 642 N N . ARG A 1 88 ? 9.714 -2.617 -15.689 1.00 88.12 88 ARG A N 1
ATOM 643 C CA . ARG A 1 88 ? 8.489 -3.064 -16.349 1.00 88.12 88 ARG A CA 1
ATOM 644 C C . ARG A 1 88 ? 8.771 -4.174 -17.356 1.00 88.12 88 ARG A C 1
ATOM 646 O O . ARG A 1 88 ? 8.151 -5.228 -17.265 1.00 88.12 88 ARG A O 1
ATOM 653 N N . ALA A 1 89 ? 9.771 -3.994 -18.223 1.00 90.31 89 ALA A N 1
ATOM 654 C CA . ALA A 1 89 ? 10.179 -5.027 -19.174 1.00 90.31 89 ALA A CA 1
ATOM 655 C C . ALA A 1 89 ? 10.599 -6.334 -18.471 1.00 90.31 89 ALA A C 1
ATOM 657 O O . ALA A 1 89 ? 10.225 -7.426 -18.902 1.00 90.31 89 ALA A O 1
ATOM 658 N N . LYS A 1 90 ? 11.334 -6.234 -17.353 1.00 93.62 90 LYS A N 1
ATOM 659 C CA . LYS A 1 90 ? 11.734 -7.388 -16.532 1.00 93.62 90 LYS A CA 1
ATOM 660 C C . LYS A 1 90 ? 10.522 -8.154 -15.987 1.00 93.62 90 LYS A C 1
ATOM 662 O O . LYS A 1 90 ? 10.500 -9.377 -16.092 1.00 93.62 90 LYS A O 1
ATOM 667 N N . TYR A 1 91 ? 9.543 -7.473 -15.390 1.00 91.69 91 TYR A N 1
ATOM 668 C CA . TYR A 1 91 ? 8.382 -8.133 -14.777 1.00 91.69 91 TYR A CA 1
ATOM 669 C C . TYR A 1 91 ? 7.362 -8.629 -15.810 1.00 91.69 91 TYR A C 1
ATOM 671 O O . TYR A 1 91 ? 6.818 -9.723 -15.646 1.00 91.69 91 TYR A O 1
ATOM 679 N N . GLU A 1 92 ? 7.174 -7.909 -16.918 1.00 90.31 92 GLU A N 1
ATOM 680 C CA . GLU A 1 92 ? 6.341 -8.362 -18.038 1.00 90.31 92 GLU A CA 1
ATOM 681 C C . GLU A 1 92 ? 6.894 -9.645 -18.672 1.00 90.31 92 GLU A C 1
ATOM 683 O O . GLU A 1 92 ? 6.126 -10.565 -18.951 1.00 90.31 92 GLU A O 1
ATOM 688 N N . ALA A 1 93 ? 8.221 -9.777 -18.799 1.00 93.44 93 ALA A N 1
ATOM 689 C CA . ALA A 1 93 ? 8.858 -11.017 -19.252 1.00 93.44 93 ALA A CA 1
ATOM 690 C C . ALA A 1 93 ? 8.606 -12.215 -18.309 1.00 93.44 93 ALA A C 1
ATOM 692 O O . ALA A 1 93 ? 8.710 -13.366 -18.731 1.00 93.44 93 ALA A O 1
ATOM 693 N N . MET A 1 94 ? 8.246 -11.958 -17.047 1.00 93.06 94 MET A N 1
ATOM 694 C CA . MET A 1 94 ? 7.841 -12.972 -16.064 1.00 93.06 94 MET A CA 1
ATOM 695 C C . MET A 1 94 ? 6.318 -13.197 -16.032 1.00 93.06 94 MET A C 1
ATOM 697 O O . MET A 1 94 ? 5.831 -13.978 -15.217 1.00 93.06 94 MET A O 1
ATOM 701 N N . GLY A 1 95 ? 5.553 -12.511 -16.888 1.00 90.50 95 GLY A N 1
ATOM 702 C CA . GLY A 1 95 ? 4.088 -12.549 -16.904 1.00 90.50 95 GLY A CA 1
ATOM 703 C C . GLY A 1 95 ? 3.423 -11.749 -15.778 1.00 90.50 95 GLY A C 1
ATOM 704 O O . GLY A 1 95 ? 2.210 -11.848 -15.590 1.00 90.50 95 GLY A O 1
ATOM 705 N N . ILE A 1 96 ? 4.189 -10.952 -15.029 1.00 88.88 96 ILE A N 1
ATOM 706 C CA . ILE A 1 96 ? 3.689 -10.131 -13.925 1.00 88.88 96 ILE A CA 1
ATOM 707 C C . ILE A 1 96 ? 3.346 -8.750 -14.486 1.00 88.88 96 ILE A C 1
ATOM 709 O O . ILE A 1 96 ? 4.213 -8.031 -14.975 1.00 88.88 96 ILE A O 1
ATOM 713 N N . THR A 1 97 ? 2.065 -8.378 -14.435 1.00 86.06 97 THR A N 1
ATOM 714 C CA . THR A 1 97 ? 1.557 -7.143 -15.057 1.00 86.06 97 THR A CA 1
ATOM 715 C C . THR A 1 97 ? 0.633 -6.377 -14.115 1.00 86.06 97 THR A C 1
ATOM 717 O O . THR A 1 97 ? 0.173 -6.905 -13.103 1.00 86.06 97 THR A O 1
ATOM 720 N N . ALA A 1 98 ? 0.315 -5.129 -14.454 1.00 83.31 98 ALA A N 1
ATOM 721 C CA . ALA A 1 98 ? -0.618 -4.295 -13.694 1.00 83.31 98 ALA A CA 1
ATOM 722 C C . ALA A 1 98 ? -2.091 -4.762 -13.769 1.00 83.31 98 ALA A C 1
ATOM 724 O O . ALA A 1 98 ? -2.933 -4.285 -13.002 1.00 83.31 98 ALA A O 1
ATOM 725 N N . LYS A 1 99 ? -2.422 -5.678 -14.691 1.00 83.88 99 LYS A N 1
ATOM 726 C CA . LYS A 1 99 ? -3.801 -6.040 -15.038 1.00 83.88 99 LYS A CA 1
ATOM 727 C C . LYS A 1 99 ? -4.567 -6.602 -13.837 1.00 83.88 99 LYS A C 1
ATOM 729 O O . LYS A 1 99 ? -4.164 -7.593 -13.239 1.00 83.88 99 LYS A O 1
ATOM 734 N N . GLY A 1 100 ? -5.712 -5.993 -13.525 1.00 80.25 100 GLY A N 1
ATOM 735 C CA . GLY A 1 100 ? -6.619 -6.447 -12.463 1.00 80.25 100 GLY A CA 1
ATOM 736 C C . GLY A 1 100 ? -6.159 -6.133 -11.035 1.00 80.25 100 GLY A C 1
ATOM 737 O O . GLY A 1 100 ? -6.906 -6.398 -10.097 1.00 80.25 100 GLY A O 1
ATOM 738 N N . VAL A 1 101 ? -4.969 -5.550 -10.864 1.00 81.62 101 VAL A N 1
ATOM 739 C CA . VAL A 1 101 ? -4.414 -5.180 -9.552 1.00 81.62 101 VAL A CA 1
ATOM 740 C C . VAL A 1 101 ? -4.406 -3.666 -9.386 1.00 81.62 101 VAL A C 1
ATOM 742 O O . VAL A 1 101 ? -4.930 -3.150 -8.395 1.00 81.62 101 VAL A O 1
ATOM 745 N N . LEU A 1 102 ? -3.847 -2.960 -10.370 1.00 79.38 102 LEU A N 1
ATOM 746 C CA . LEU A 1 102 ? -3.803 -1.504 -10.400 1.00 79.38 102 LEU A CA 1
ATOM 747 C C . LEU A 1 102 ? -4.982 -0.962 -11.218 1.00 79.38 102 LEU A C 1
ATOM 749 O O . LEU A 1 102 ? -5.381 -1.598 -12.198 1.00 79.38 102 LEU A O 1
ATOM 753 N N . PRO A 1 103 ? -5.541 0.203 -10.846 1.00 69.94 103 PRO A N 1
ATOM 754 C CA . PRO A 1 103 ? -6.506 0.876 -11.698 1.00 69.94 103 PRO A CA 1
ATOM 755 C C . PRO A 1 103 ? -5.847 1.197 -13.044 1.00 69.94 103 PRO A C 1
ATOM 757 O O . PRO A 1 103 ? -4.879 1.953 -13.103 1.00 69.94 103 PRO A O 1
ATOM 760 N N . SER A 1 104 ? -6.351 0.608 -14.128 1.00 65.12 104 SER A N 1
ATOM 761 C CA . SER A 1 104 ? -6.030 1.072 -15.474 1.00 65.12 104 SER A CA 1
ATOM 762 C C . SER A 1 104 ? -6.814 2.356 -15.713 1.00 65.12 104 SER A C 1
ATOM 764 O O . SER A 1 104 ? -8.043 2.326 -15.706 1.00 65.12 104 SER A O 1
ATOM 766 N N . ILE A 1 105 ? -6.113 3.470 -15.898 1.00 66.75 105 ILE A N 1
ATOM 767 C CA . ILE A 1 105 ? -6.725 4.692 -16.421 1.00 66.75 105 ILE A CA 1
ATOM 768 C C . ILE A 1 105 ? -6.789 4.512 -17.936 1.00 66.75 105 ILE A C 1
ATOM 770 O O . ILE A 1 105 ? -5.744 4.332 -18.564 1.00 66.75 105 ILE A O 1
ATOM 774 N N . ASP A 1 106 ? -7.988 4.511 -18.520 1.00 67.62 106 ASP A N 1
ATOM 775 C CA . ASP A 1 106 ? -8.105 4.647 -19.969 1.00 67.62 106 ASP A CA 1
ATOM 776 C C . ASP A 1 106 ? -7.737 6.099 -20.308 1.00 67.62 106 ASP A C 1
ATOM 778 O O . ASP A 1 106 ? -8.270 7.026 -19.689 1.00 67.62 106 ASP A O 1
ATOM 782 N N . PRO A 1 107 ? -6.824 6.360 -21.256 1.00 67.94 107 PRO A N 1
ATOM 783 C CA . PRO A 1 107 ? -6.540 7.732 -21.668 1.00 67.94 107 PRO A CA 1
ATOM 784 C C . PRO A 1 107 ? -7.800 8.479 -22.145 1.00 67.94 107 PRO A C 1
ATOM 786 O O . PRO A 1 107 ? -7.835 9.703 -22.075 1.00 67.94 107 PRO A O 1
ATOM 789 N N . ASN A 1 108 ? -8.850 7.780 -22.583 1.00 77.44 108 ASN A N 1
ATOM 790 C CA . ASN A 1 108 ? -10.134 8.376 -22.953 1.00 77.44 108 ASN A CA 1
ATOM 791 C C . ASN A 1 108 ? -11.012 8.764 -21.753 1.00 77.44 108 ASN A C 1
ATOM 793 O O . ASN A 1 108 ? -11.935 9.557 -21.929 1.00 77.44 108 ASN A O 1
ATOM 797 N N . ASP A 1 109 ? -10.710 8.269 -20.549 1.00 79.06 109 ASP A N 1
ATOM 798 C CA . ASP A 1 109 ? -11.366 8.697 -19.306 1.00 79.06 109 ASP A CA 1
ATOM 799 C C . ASP A 1 109 ? -10.824 10.049 -18.805 1.00 79.06 109 ASP A C 1
ATOM 801 O O . ASP A 1 109 ? -11.410 10.680 -17.923 1.00 79.06 109 ASP A O 1
ATOM 805 N N . LEU A 1 110 ? -9.698 10.511 -19.359 1.00 78.56 110 LEU A N 1
ATOM 806 C CA . LEU A 1 110 ? -9.107 11.809 -19.051 1.00 78.56 110 LEU A CA 1
ATOM 807 C C . LEU A 1 110 ? -9.602 12.882 -20.039 1.00 78.56 110 LEU A C 1
ATOM 809 O O . LEU A 1 110 ? -9.697 12.605 -21.238 1.00 78.56 110 LEU A O 1
ATOM 813 N N . PRO A 1 111 ? -9.857 14.129 -19.591 1.00 85.06 111 PRO A N 1
ATOM 814 C CA . PRO A 1 111 ? -10.127 15.256 -20.491 1.00 85.06 111 PRO A CA 1
ATOM 815 C C . PRO A 1 111 ? -9.078 15.378 -21.610 1.00 85.06 111 PRO A C 1
ATOM 817 O O . PRO A 1 111 ? -7.917 15.022 -21.409 1.00 85.06 111 PRO A O 1
ATOM 820 N N . GLU A 1 112 ? -9.472 15.843 -22.802 1.00 81.38 112 GLU A N 1
ATOM 821 C CA . GLU A 1 112 ? -8.577 15.924 -23.982 1.00 81.38 112 GLU A CA 1
ATOM 822 C C . GLU A 1 112 ? -7.324 16.767 -23.734 1.00 81.38 112 GLU A C 1
ATOM 824 O O . GLU A 1 112 ? -6.260 16.471 -24.270 1.00 81.38 112 GLU A O 1
ATOM 829 N N . ASP A 1 113 ? -7.437 17.764 -22.867 1.00 86.44 113 ASP A N 1
ATOM 830 C CA . ASP A 1 113 ? -6.383 18.679 -22.447 1.00 86.44 113 ASP A CA 1
ATOM 831 C C . ASP A 1 113 ? -5.658 18.238 -21.164 1.00 86.44 113 ASP A C 1
ATOM 833 O O . ASP A 1 113 ? -4.765 18.936 -20.679 1.00 86.44 113 ASP A O 1
ATOM 837 N N . HIS A 1 114 ? -6.006 17.079 -20.596 1.00 77.69 114 HIS A N 1
ATOM 838 C CA . HIS A 1 114 ? -5.420 16.636 -19.340 1.00 77.69 114 HIS A CA 1
ATOM 839 C C . HIS A 1 114 ? -3.945 16.240 -19.537 1.00 77.69 114 HIS A C 1
ATOM 841 O O . HIS A 1 114 ? -3.643 15.358 -20.347 1.00 77.69 114 HIS A O 1
ATOM 847 N N . PRO A 1 115 ? -3.002 16.787 -18.747 1.00 74.69 115 PRO A N 1
ATOM 848 C CA . PRO A 1 115 ? -1.562 16.598 -18.962 1.00 74.69 115 PRO A CA 1
ATOM 849 C C . PRO A 1 115 ? -1.107 15.136 -18.849 1.00 74.69 115 PRO A C 1
ATOM 851 O O . PRO A 1 115 ? -0.105 14.742 -19.439 1.00 74.69 115 PRO A O 1
ATOM 854 N N . LEU A 1 116 ? -1.860 14.305 -18.121 1.00 75.50 116 LEU A N 1
ATOM 855 C CA . LEU A 1 116 ? -1.575 12.873 -17.990 1.00 75.50 116 LEU A CA 1
ATOM 856 C C . LEU A 1 116 ? -2.107 12.025 -19.154 1.00 75.50 116 LEU A C 1
ATOM 858 O O . LEU A 1 116 ? -1.724 10.865 -19.257 1.00 75.50 116 LEU A O 1
ATOM 862 N N . ARG A 1 117 ? -2.965 12.559 -20.034 1.00 76.31 117 ARG A N 1
ATOM 863 C CA . ARG A 1 117 ? -3.624 11.771 -21.089 1.00 76.31 117 ARG A CA 1
ATOM 864 C C . ARG A 1 117 ? -2.620 11.152 -22.057 1.00 76.31 117 ARG A C 1
ATOM 866 O O . ARG A 1 117 ? -2.699 9.959 -22.337 1.00 76.31 117 ARG A O 1
ATOM 873 N N . GLN A 1 118 ? -1.634 11.934 -22.492 1.00 71.06 118 GLN A N 1
ATOM 874 C CA . GLN A 1 118 ? -0.567 11.448 -23.368 1.00 71.06 118 GLN A CA 1
ATOM 875 C C . GLN A 1 118 ? 0.339 10.431 -22.654 1.00 71.06 118 GLN A C 1
ATOM 877 O O . GLN A 1 118 ? 0.651 9.385 -23.213 1.00 71.06 118 GLN A O 1
ATOM 882 N N . ILE A 1 119 ? 0.685 10.691 -21.389 1.00 68.12 119 ILE A N 1
ATOM 883 C CA . ILE A 1 119 ? 1.514 9.792 -20.569 1.00 68.12 119 ILE A CA 1
ATOM 884 C C . ILE A 1 119 ? 0.826 8.430 -20.403 1.00 68.12 119 ILE A C 1
ATOM 886 O O . ILE A 1 119 ? 1.448 7.389 -20.592 1.00 68.12 119 ILE A O 1
ATOM 890 N N . VAL A 1 120 ? -0.472 8.425 -20.099 1.00 69.88 120 VAL A N 1
ATOM 891 C CA . VAL A 1 120 ? -1.269 7.201 -19.957 1.00 69.88 120 VAL A CA 1
ATOM 892 C C . VAL A 1 120 ? -1.405 6.468 -21.297 1.00 69.88 120 VAL A C 1
ATOM 894 O O . VAL A 1 120 ? -1.253 5.247 -21.333 1.00 69.88 120 VAL A O 1
ATOM 897 N N . ALA A 1 121 ? -1.625 7.188 -22.402 1.00 66.94 121 ALA A N 1
ATOM 898 C CA . ALA A 1 121 ? -1.702 6.604 -23.744 1.00 66.94 121 ALA A CA 1
ATOM 899 C C . ALA A 1 121 ? -0.388 5.945 -24.191 1.00 66.94 121 ALA A C 1
ATOM 901 O O . ALA A 1 121 ? -0.411 4.957 -24.920 1.00 66.94 121 ALA A O 1
ATOM 902 N N . ASP A 1 122 ? 0.755 6.466 -23.753 1.00 64.88 122 ASP A N 1
ATOM 903 C CA . ASP A 1 122 ? 2.061 5.891 -24.074 1.00 64.88 122 ASP A CA 1
ATOM 904 C C . ASP A 1 122 ? 2.453 4.753 -23.121 1.00 64.88 122 ASP A C 1
ATOM 906 O O . ASP A 1 122 ? 3.189 3.854 -23.512 1.00 64.88 122 ASP A O 1
ATOM 910 N N . LEU A 1 123 ? 1.907 4.728 -21.900 1.00 60.34 123 LEU A N 1
ATOM 911 C CA . LEU A 1 123 ? 2.070 3.623 -20.946 1.00 60.34 123 LEU A CA 1
ATOM 912 C C . LEU A 1 123 ? 1.168 2.409 -21.235 1.00 60.34 123 LEU A C 1
ATOM 914 O O . LEU A 1 123 ? 1.381 1.354 -20.631 1.00 60.34 123 LEU A O 1
ATOM 918 N N . THR A 1 124 ? 0.149 2.559 -22.085 1.00 61.78 124 THR A N 1
ATOM 919 C CA . THR A 1 124 ? -0.844 1.516 -22.418 1.00 61.78 124 THR A CA 1
ATOM 920 C C . THR A 1 124 ? -0.655 0.883 -23.803 1.00 61.78 124 THR A C 1
ATOM 922 O O . THR A 1 124 ? -1.371 -0.067 -24.120 1.00 61.78 124 THR A O 1
ATOM 925 N N . LYS A 1 125 ? 0.305 1.367 -24.600 1.00 53.34 125 LYS A N 1
ATOM 926 C CA . LYS A 1 125 ? 0.785 0.726 -25.839 1.00 53.34 125 LYS A CA 1
ATOM 927 C C . LYS A 1 125 ? 1.854 -0.318 -25.533 1.00 53.34 125 LYS A C 1
ATOM 929 O O . LYS A 1 125 ? 1.920 -1.293 -26.312 1.00 53.34 125 LYS A O 1
#